Protein AF-A0A9D8G2N0-F1 (afdb_monomer_lite)

Sequence (82 aa):
MCLFCWNADERKNIVLSEDCDGKLTPFMTFEELKTKIIEKWQHTKQTSHTVYKDAIIDPPSTELEWISTLGNNKIPFKVRLI

Structure (mmCIF, N/CA/C/O backbone):
data_AF-A0A9D8G2N0-F1
#
_entry.id   AF-A0A9D8G2N0-F1
#
loop_
_atom_site.group_PDB
_atom_site.id
_atom_site.type_symbol
_atom_site.label_atom_id
_atom_site.label_alt_id
_atom_site.label_comp_id
_atom_site.label_asym_id
_atom_site.label_entity_id
_atom_site.label_seq_id
_atom_site.pdbx_PDB_ins_code
_atom_site.Cartn_x
_atom_site.Cartn_y
_atom_site.Cartn_z
_atom_site.occupancy
_atom_site.B_iso_or_equiv
_atom_site.auth_seq_id
_atom_site.auth_comp_id
_atom_site.auth_asym_id
_atom_site.auth_atom_id
_atom_site.pdbx_PDB_model_num
ATOM 1 N N . MET A 1 1 ? 6.266 14.302 -14.214 1.00 53.12 1 MET A N 1
ATOM 2 C CA . MET A 1 1 ? 6.265 13.059 -13.405 1.00 53.12 1 MET A CA 1
ATOM 3 C C . MET A 1 1 ? 4.847 12.797 -12.938 1.00 53.12 1 MET A C 1
ATOM 5 O O . MET A 1 1 ? 4.241 13.669 -12.330 1.00 53.12 1 MET A O 1
ATOM 9 N N . CYS A 1 2 ? 4.302 11.633 -13.266 1.00 62.38 2 CYS A N 1
ATOM 10 C CA . CYS A 1 2 ? 2.935 11.249 -12.931 1.00 62.38 2 CYS A CA 1
ATOM 11 C C . CYS A 1 2 ? 2.769 11.001 -11.417 1.00 62.38 2 CYS A C 1
ATOM 13 O O . CYS A 1 2 ? 3.352 10.072 -10.859 1.00 62.38 2 CYS A O 1
ATOM 15 N N . LEU A 1 3 ? 1.955 11.831 -10.753 1.00 62.41 3 LEU A N 1
ATOM 16 C CA . LEU A 1 3 ? 1.759 11.832 -9.291 1.00 62.41 3 LEU A CA 1
ATOM 17 C C . LEU A 1 3 ? 1.063 10.567 -8.749 1.00 62.41 3 LEU A C 1
ATOM 19 O O . LEU A 1 3 ? 1.220 10.232 -7.572 1.00 62.41 3 LEU A O 1
ATOM 23 N N . PHE A 1 4 ? 0.328 9.850 -9.605 1.00 70.19 4 PHE A N 1
ATOM 24 C CA . PHE A 1 4 ? -0.505 8.696 -9.236 1.00 70.19 4 PHE A CA 1
ATOM 25 C C . PHE A 1 4 ? -0.080 7.386 -9.896 1.00 70.19 4 PHE A C 1
ATOM 27 O O . PHE A 1 4 ? -0.761 6.377 -9.760 1.00 70.19 4 PHE A O 1
ATOM 34 N N . CYS A 1 5 ? 1.065 7.359 -10.575 1.00 74.88 5 CYS A N 1
ATOM 35 C CA . CYS A 1 5 ? 1.495 6.173 -11.314 1.00 74.88 5 CYS A CA 1
ATOM 36 C C . CYS A 1 5 ? 1.821 4.961 -10.439 1.00 74.88 5 CYS A C 1
ATOM 38 O O . CYS A 1 5 ? 1.852 3.837 -10.932 1.00 74.88 5 CYS A O 1
ATOM 40 N N . TRP A 1 6 ? 2.026 5.187 -9.143 1.00 81.88 6 TRP A N 1
ATOM 41 C CA . TRP A 1 6 ? 2.166 4.142 -8.138 1.00 81.88 6 TRP A CA 1
ATOM 42 C C . TRP A 1 6 ? 0.820 3.474 -7.800 1.00 81.88 6 TRP A C 1
ATOM 44 O O . TRP A 1 6 ? 0.808 2.299 -7.459 1.00 81.88 6 TRP A O 1
ATOM 54 N N . ASN A 1 7 ? -0.311 4.178 -7.914 1.00 81.06 7 ASN A N 1
ATOM 55 C CA . ASN A 1 7 ? -1.628 3.731 -7.455 1.00 81.06 7 ASN A CA 1
ATOM 56 C C . ASN A 1 7 ? -2.353 2.926 -8.545 1.00 81.06 7 ASN A C 1
ATOM 58 O O . ASN A 1 7 ? -2.961 3.491 -9.455 1.00 81.06 7 ASN A O 1
ATOM 62 N N . ALA A 1 8 ? -2.318 1.598 -8.447 1.00 79.12 8 ALA A N 1
ATOM 63 C CA . ALA A 1 8 ? -2.973 0.725 -9.416 1.00 79.12 8 ALA A CA 1
ATOM 64 C C . ALA A 1 8 ? -4.501 0.682 -9.260 1.00 79.12 8 ALA A C 1
ATOM 66 O O . ALA A 1 8 ? -5.191 0.412 -10.242 1.00 79.12 8 ALA A O 1
ATOM 67 N N . ASP A 1 9 ? -5.047 1.008 -8.081 1.00 73.25 9 ASP A N 1
ATOM 68 C CA . ASP A 1 9 ? -6.505 1.024 -7.880 1.00 73.25 9 ASP A CA 1
ATOM 69 C C . ASP A 1 9 ? -7.194 2.108 -8.725 1.00 73.25 9 ASP A C 1
ATOM 71 O O . ASP A 1 9 ? -8.314 1.924 -9.194 1.00 73.25 9 ASP A O 1
ATOM 75 N N . GLU A 1 10 ? -6.526 3.246 -8.933 1.00 65.88 10 GLU A N 1
ATOM 76 C CA . GLU A 1 10 ? -7.062 4.380 -9.702 1.00 65.88 10 GLU A CA 1
ATOM 77 C C . GLU A 1 10 ? -6.662 4.336 -11.181 1.00 65.88 10 GLU A C 1
ATOM 79 O O . GLU A 1 10 ? -7.242 5.032 -12.020 1.00 65.88 10 GLU A O 1
ATOM 84 N N . ARG A 1 11 ? -5.708 3.470 -11.546 1.00 52.81 11 ARG A N 1
ATOM 85 C CA . ARG A 1 11 ? -5.126 3.455 -12.891 1.00 52.81 11 ARG A CA 1
ATOM 86 C C . ARG A 1 11 ? -6.068 2.924 -13.974 1.00 52.81 11 ARG A C 1
ATOM 88 O O . ARG A 1 11 ? -5.766 3.114 -15.145 1.00 52.81 11 ARG A O 1
ATOM 95 N N . LYS A 1 12 ? -7.257 2.391 -13.648 1.00 47.12 12 LYS A N 1
ATOM 96 C CA . LYS A 1 12 ? -8.284 2.118 -14.678 1.00 47.12 12 LYS A CA 1
ATOM 97 C C . LYS A 1 12 ? -8.694 3.368 -15.478 1.00 47.12 12 LYS A C 1
ATOM 99 O O . LYS A 1 12 ? -9.169 3.202 -16.593 1.00 47.12 12 LYS A O 1
ATOM 104 N N . ASN A 1 13 ? -8.446 4.582 -14.969 1.00 43.12 13 ASN A N 1
ATOM 105 C CA . ASN A 1 13 ? -8.761 5.839 -15.664 1.00 43.12 13 ASN A CA 1
ATOM 106 C C . ASN A 1 13 ? -7.539 6.642 -16.166 1.00 43.12 13 ASN A C 1
ATOM 108 O O . ASN A 1 13 ? -7.734 7.662 -16.816 1.00 43.12 13 ASN A O 1
ATOM 112 N N . ILE A 1 14 ? -6.295 6.214 -15.897 1.00 44.28 14 ILE A N 1
ATOM 113 C CA . ILE A 1 14 ? -5.066 6.994 -16.208 1.00 44.28 14 ILE A CA 1
ATOM 114 C C . ILE A 1 14 ? -4.175 6.307 -17.266 1.00 44.28 14 ILE A C 1
ATOM 116 O O . ILE A 1 14 ? -3.268 6.921 -17.814 1.00 44.28 14 ILE A O 1
ATOM 120 N N . VAL A 1 15 ? -4.452 5.052 -17.648 1.00 41.22 15 V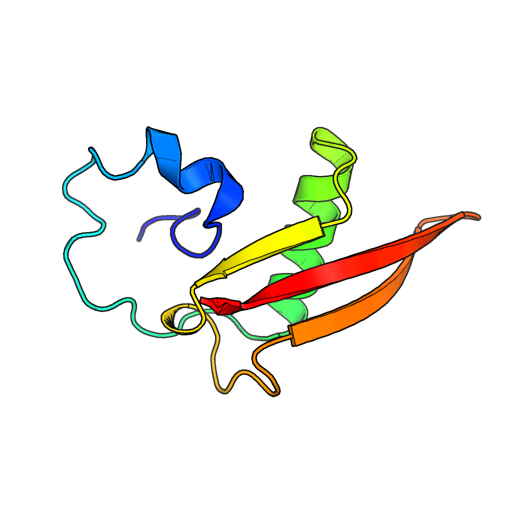AL A N 1
ATOM 121 C CA . VAL A 1 15 ? -3.705 4.352 -18.726 1.00 41.22 15 VAL A CA 1
ATOM 122 C C . VAL A 1 15 ? -3.970 4.944 -20.128 1.00 41.22 15 VAL A C 1
ATOM 124 O O . VAL A 1 15 ? -3.343 4.530 -21.091 1.00 41.22 15 VAL A O 1
ATOM 127 N N . LEU A 1 16 ? -4.843 5.950 -20.260 1.00 42.53 16 LEU A N 1
ATOM 128 C CA . LEU A 1 16 ? -5.048 6.687 -21.516 1.00 42.53 16 LEU A CA 1
ATOM 129 C C . LEU A 1 16 ? -4.242 7.994 -21.620 1.00 42.53 16 LEU A C 1
ATOM 131 O O . LEU A 1 16 ? -4.316 8.648 -22.655 1.00 42.53 16 LEU A O 1
ATOM 135 N N . SER A 1 17 ? -3.490 8.398 -20.589 1.00 39.34 17 SER A N 1
ATOM 136 C CA . SER A 1 17 ? -2.588 9.554 -20.691 1.00 39.34 17 SER A CA 1
ATOM 137 C C . SER A 1 17 ? -1.162 9.087 -20.980 1.00 39.34 17 SER A C 1
ATOM 139 O O . SER A 1 17 ? -0.565 8.390 -20.157 1.00 39.34 17 SER A O 1
ATOM 141 N N . GLU A 1 18 ? -0.640 9.512 -22.128 1.00 47.50 18 GLU A N 1
ATOM 142 C CA . GLU A 1 18 ? 0.648 9.206 -22.783 1.00 47.50 18 GLU A CA 1
ATOM 143 C C . GLU A 1 18 ? 1.929 9.347 -21.916 1.00 47.50 18 GLU A C 1
ATOM 145 O O . GLU A 1 18 ? 3.026 9.059 -22.381 1.00 47.50 18 GLU A O 1
ATOM 150 N N . ASP A 1 19 ? 1.828 9.723 -20.637 1.00 47.97 19 ASP A N 1
ATOM 151 C CA . ASP A 1 19 ? 2.960 9.936 -19.718 1.00 47.97 19 ASP A CA 1
ATOM 152 C C . ASP A 1 19 ? 3.358 8.702 -18.881 1.00 47.97 19 ASP A C 1
ATOM 154 O O . ASP A 1 19 ? 4.261 8.776 -18.041 1.00 47.97 19 ASP A O 1
ATOM 158 N N . CYS A 1 20 ? 2.684 7.560 -19.059 1.00 53.03 20 CYS A N 1
ATOM 159 C CA . CYS A 1 20 ? 2.921 6.350 -18.259 1.00 53.03 20 CYS A CA 1
ATOM 160 C C . CYS A 1 20 ? 3.499 5.165 -19.055 1.00 53.03 20 CYS A C 1
ATOM 162 O O . CYS A 1 20 ? 3.472 4.043 -18.546 1.00 53.03 20 CYS A O 1
ATOM 164 N N . ASP A 1 21 ? 3.981 5.405 -20.280 1.00 46.72 21 ASP A N 1
ATOM 165 C CA . ASP A 1 21 ? 4.460 4.378 -21.227 1.00 46.72 21 ASP A CA 1
ATOM 166 C C . ASP A 1 21 ? 5.939 3.974 -21.040 1.00 46.72 21 ASP A C 1
ATOM 168 O O . ASP A 1 21 ? 6.489 3.153 -21.774 1.00 46.72 21 ASP A O 1
ATOM 172 N N . GLY A 1 22 ? 6.610 4.526 -20.028 1.00 52.88 22 GLY A N 1
ATOM 173 C CA . GLY A 1 22 ? 7.959 4.128 -19.628 1.00 52.88 22 GLY A CA 1
ATOM 174 C C . GLY A 1 22 ? 7.945 3.149 -18.456 1.00 52.88 22 GLY A C 1
ATOM 175 O O . GLY A 1 22 ? 7.060 3.206 -17.600 1.00 52.88 22 GLY A O 1
ATOM 176 N N . LYS A 1 23 ? 8.970 2.283 -18.367 1.00 56.88 23 LYS A N 1
ATOM 177 C CA . LYS A 1 23 ? 9.290 1.569 -17.119 1.00 56.88 23 LYS A CA 1
ATOM 178 C C . LYS A 1 23 ? 9.294 2.593 -15.986 1.00 56.88 23 LYS A C 1
ATOM 180 O O . LYS A 1 23 ? 10.084 3.537 -16.032 1.00 56.88 23 LYS A O 1
ATOM 185 N N . LEU A 1 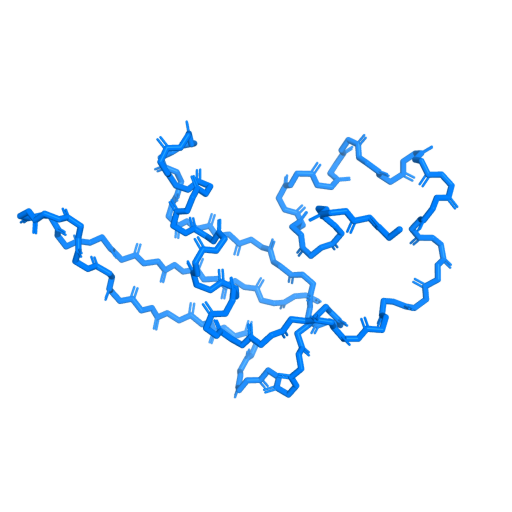24 ? 8.406 2.423 -15.009 1.00 65.38 24 LEU A N 1
ATOM 186 C CA . LEU A 1 24 ? 8.404 3.266 -13.822 1.00 65.38 24 LEU A CA 1
ATOM 187 C C . LEU A 1 24 ? 9.779 3.130 -13.170 1.00 65.38 24 LEU A C 1
ATOM 189 O O . LEU A 1 24 ? 10.19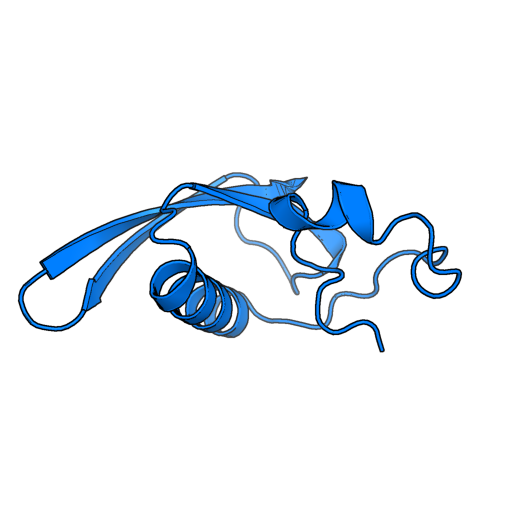3 2.036 -12.801 1.00 65.38 24 LEU A O 1
ATOM 193 N N . THR A 1 25 ? 10.520 4.231 -13.105 1.00 68.19 25 THR A N 1
ATOM 194 C CA . THR A 1 25 ? 11.715 4.296 -12.271 1.00 68.19 25 THR A CA 1
ATOM 195 C C . THR A 1 25 ? 11.252 4.428 -10.827 1.00 68.19 25 THR A C 1
ATOM 197 O O . THR A 1 25 ? 10.477 5.353 -10.568 1.00 68.19 25 THR A O 1
ATOM 200 N N . PRO A 1 26 ? 11.718 3.579 -9.897 1.00 79.12 26 PRO A N 1
ATOM 201 C CA . PRO A 1 26 ? 11.399 3.718 -8.485 1.00 79.12 26 PRO A CA 1
ATOM 202 C C . PRO A 1 26 ? 11.675 5.136 -7.994 1.00 79.12 26 PRO A C 1
ATOM 204 O O . PRO A 1 26 ? 12.753 5.680 -8.230 1.00 79.12 26 PRO A O 1
ATOM 207 N N . PHE A 1 27 ? 10.690 5.748 -7.344 1.00 83.06 27 PHE A N 1
ATOM 208 C CA . PHE A 1 27 ? 10.764 7.152 -6.935 1.00 83.06 27 PHE A CA 1
ATOM 209 C C . PHE A 1 27 ? 10.234 7.406 -5.524 1.00 83.06 27 PHE A C 1
ATOM 211 O O . PHE A 1 27 ? 10.296 8.541 -5.062 1.00 83.06 27 PHE A O 1
ATOM 218 N N . MET A 1 28 ? 9.696 6.386 -4.850 1.00 85.94 28 MET A N 1
ATOM 219 C CA . MET A 1 28 ? 9.184 6.504 -3.486 1.00 85.94 28 MET A CA 1
ATOM 220 C C . MET A 1 28 ? 9.710 5.401 -2.579 1.00 85.94 28 MET A C 1
ATOM 222 O O . MET A 1 28 ? 9.837 4.246 -2.973 1.00 85.94 28 MET A O 1
ATOM 226 N N . THR A 1 29 ? 9.973 5.751 -1.332 1.00 89.12 29 THR A N 1
ATOM 227 C CA . THR A 1 29 ? 10.290 4.815 -0.255 1.00 89.12 29 THR A CA 1
ATOM 228 C C . THR A 1 29 ? 9.022 4.181 0.326 1.00 89.12 29 THR A C 1
ATOM 230 O O . THR A 1 29 ? 7.897 4.635 0.098 1.00 89.12 29 THR A O 1
ATOM 233 N N . PHE A 1 30 ? 9.190 3.135 1.137 1.00 86.81 30 PHE A N 1
ATOM 234 C CA . PHE A 1 30 ? 8.065 2.497 1.822 1.00 86.81 30 PHE A CA 1
ATOM 235 C C . PHE A 1 30 ? 7.344 3.435 2.811 1.00 86.81 30 PHE A C 1
ATOM 237 O O . PHE A 1 30 ? 6.120 3.385 2.923 1.00 86.81 30 PHE A O 1
ATOM 244 N N . GLU A 1 31 ? 8.061 4.331 3.493 1.00 88.88 31 GLU A N 1
ATOM 245 C CA . GLU A 1 31 ? 7.443 5.303 4.409 1.00 88.88 31 GLU A CA 1
ATOM 246 C C . GLU A 1 31 ? 6.613 6.359 3.655 1.00 88.88 31 GLU A C 1
ATOM 248 O O . GLU A 1 31 ? 5.508 6.721 4.077 1.00 88.88 31 GLU A O 1
ATOM 253 N N . GLU A 1 32 ? 7.085 6.795 2.485 1.00 90.12 32 GLU A N 1
ATOM 254 C CA . GLU A 1 32 ? 6.317 7.678 1.601 1.00 90.12 32 GLU A CA 1
ATOM 255 C C . GLU A 1 32 ? 5.061 6.988 1.065 1.00 90.12 32 GLU A C 1
ATOM 257 O O . GLU A 1 32 ? 3.992 7.602 1.018 1.00 90.12 32 GLU A O 1
ATOM 262 N N . LEU A 1 33 ? 5.155 5.698 0.722 1.00 89.50 33 LEU A N 1
ATOM 263 C CA . LEU A 1 33 ? 3.994 4.903 0.335 1.00 89.50 33 LEU A CA 1
ATOM 264 C C . LEU A 1 33 ? 2.952 4.852 1.459 1.00 89.50 33 LEU A C 1
ATOM 266 O O . LEU A 1 33 ? 1.777 5.113 1.206 1.00 89.50 33 LEU A O 1
ATOM 270 N N . LYS A 1 34 ? 3.358 4.558 2.702 1.00 90.12 34 LYS A N 1
ATOM 271 C CA . LYS A 1 34 ? 2.436 4.535 3.852 1.00 90.12 34 LYS A CA 1
ATOM 272 C C . LYS A 1 34 ? 1.710 5.865 4.020 1.00 90.12 34 LYS A C 1
ATOM 274 O O . LYS A 1 34 ? 0.498 5.870 4.227 1.00 90.12 34 LYS A O 1
ATOM 279 N N . THR A 1 35 ? 2.435 6.975 3.899 1.00 90.75 35 THR A N 1
ATOM 280 C CA . THR A 1 35 ? 1.870 8.328 4.011 1.00 90.75 35 THR A CA 1
ATOM 281 C C . THR A 1 35 ? 0.802 8.560 2.944 1.00 90.75 35 THR A C 1
ATOM 283 O O . THR A 1 35 ? -0.330 8.912 3.269 1.00 90.75 35 THR A O 1
ATOM 286 N N . LYS A 1 36 ? 1.111 8.243 1.683 1.00 89.12 36 LYS A N 1
ATOM 287 C CA . LYS A 1 36 ? 0.163 8.376 0.567 1.00 89.12 36 LYS A CA 1
ATOM 288 C C . LYS A 1 36 ? -1.062 7.472 0.702 1.00 89.12 36 LYS A C 1
ATOM 290 O O . LYS A 1 36 ? -2.169 7.869 0.349 1.00 89.12 36 LYS A O 1
ATOM 295 N N . ILE A 1 37 ? -0.888 6.258 1.222 1.00 90.19 37 ILE A N 1
ATOM 296 C CA . ILE A 1 37 ? -1.989 5.325 1.499 1.00 90.19 37 ILE A CA 1
ATOM 297 C C . ILE A 1 37 ? -2.903 5.871 2.603 1.00 90.19 37 ILE A C 1
ATOM 299 O O . ILE A 1 37 ? -4.124 5.797 2.480 1.00 90.19 37 ILE A O 1
ATOM 303 N N . ILE A 1 38 ? -2.338 6.476 3.651 1.00 89.88 38 ILE A N 1
ATOM 304 C CA . ILE A 1 38 ? -3.112 7.129 4.714 1.00 89.88 38 ILE A CA 1
ATOM 305 C C . ILE A 1 38 ? -3.910 8.314 4.159 1.00 89.88 38 ILE A C 1
ATOM 307 O O . ILE A 1 38 ? -5.104 8.418 4.440 1.00 89.88 38 ILE A O 1
ATOM 311 N N . GLU A 1 39 ? -3.287 9.176 3.352 1.00 88.94 39 GLU A N 1
ATOM 312 C CA . GLU A 1 39 ? -3.971 10.285 2.671 1.00 88.94 39 GLU A CA 1
ATOM 313 C C . GLU A 1 39 ? -5.129 9.759 1.813 1.00 88.94 39 GLU A C 1
ATOM 315 O O . GLU A 1 39 ? -6.275 10.188 1.959 1.00 88.94 39 GLU A O 1
ATOM 320 N N . LYS A 1 40 ? -4.874 8.735 0.991 1.00 85.94 40 LYS A N 1
ATOM 321 C CA . LYS A 1 40 ? -5.904 8.087 0.173 1.00 85.94 40 LYS A CA 1
ATOM 322 C C . LYS A 1 40 ? -7.042 7.520 1.019 1.00 85.94 40 LYS A C 1
ATOM 324 O O . LYS A 1 40 ? -8.212 7.676 0.659 1.00 85.94 40 LYS A O 1
ATOM 329 N N . TRP A 1 41 ? -6.740 6.881 2.146 1.00 89.25 41 TRP A N 1
ATOM 330 C CA . TRP A 1 41 ? -7.750 6.368 3.068 1.00 89.25 41 TRP A CA 1
ATOM 331 C C . TRP A 1 41 ? -8.615 7.483 3.656 1.00 89.25 41 TRP A C 1
ATOM 333 O O . TRP A 1 41 ? -9.821 7.294 3.806 1.00 89.25 41 TRP A O 1
ATOM 343 N N . GLN A 1 42 ? -8.061 8.663 3.945 1.00 87.38 42 GLN A N 1
ATOM 344 C CA . GLN A 1 42 ? -8.859 9.777 4.464 1.00 87.38 42 GLN A CA 1
ATOM 345 C C . GLN A 1 42 ? -9.994 10.162 3.505 1.00 87.38 42 GLN A C 1
ATOM 347 O O . GLN A 1 42 ? -11.098 10.441 3.985 1.00 87.38 42 GLN A O 1
ATOM 352 N N . HIS A 1 43 ? -9.753 10.075 2.193 1.00 85.50 43 HIS A N 1
ATOM 353 C CA . HIS A 1 43 ? -10.724 10.387 1.142 1.00 85.50 43 HIS A CA 1
ATOM 354 C C . HIS A 1 43 ? -11.618 9.204 0.745 1.00 85.50 43 HIS A C 1
ATOM 356 O O . HIS A 1 43 ? -12.825 9.366 0.596 1.00 85.50 43 HIS A O 1
ATOM 36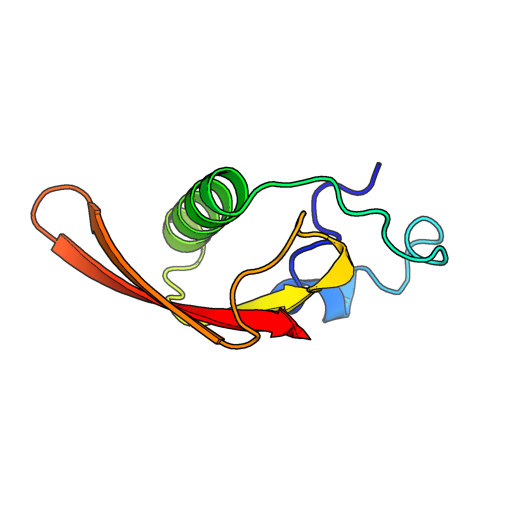2 N N . THR A 1 44 ? -11.043 8.012 0.582 1.00 85.12 44 THR A N 1
ATOM 363 C CA . THR A 1 44 ? -11.742 6.839 0.018 1.00 85.12 44 THR A CA 1
ATOM 364 C C . THR A 1 44 ? -12.313 5.895 1.072 1.00 85.12 44 THR A C 1
ATOM 366 O O . THR A 1 44 ? -13.173 5.075 0.760 1.00 85.12 44 THR A O 1
ATOM 369 N N . LYS A 1 45 ? -11.807 5.969 2.312 1.00 85.81 45 LYS A N 1
ATOM 370 C CA . LYS A 1 45 ? -12.031 4.999 3.400 1.00 85.81 45 LYS A CA 1
ATOM 371 C C . LYS A 1 45 ? -11.663 3.551 3.044 1.00 85.81 45 LYS A C 1
ATOM 373 O O . LYS A 1 45 ? -12.025 2.633 3.776 1.00 85.81 45 LYS A O 1
ATOM 378 N N . GLN A 1 46 ? -10.912 3.337 1.962 1.00 85.75 46 GLN A N 1
ATOM 379 C CA . GLN A 1 46 ? -10.416 2.023 1.561 1.00 85.75 46 GLN A CA 1
ATOM 380 C C . GLN A 1 46 ? -9.168 1.658 2.359 1.00 85.75 46 GLN A C 1
ATOM 382 O O . GLN A 1 46 ? -8.294 2.491 2.567 1.00 85.75 46 GLN A O 1
ATOM 387 N N . THR A 1 47 ? -9.093 0.408 2.799 1.00 88.00 47 THR A N 1
ATOM 388 C CA . THR A 1 47 ? -7.952 -0.137 3.550 1.00 88.00 47 THR A CA 1
ATOM 389 C C . THR A 1 47 ? -7.114 -1.119 2.739 1.00 88.00 47 THR A C 1
ATOM 391 O O . THR A 1 47 ? -6.015 -1.480 3.152 1.00 88.00 47 THR A O 1
ATOM 394 N N . SER A 1 48 ? -7.640 -1.571 1.600 1.00 89.50 48 SER A N 1
ATOM 395 C CA . SER A 1 48 ? -6.963 -2.472 0.673 1.00 89.50 48 SER A CA 1
ATOM 396 C C . SER A 1 48 ? -6.570 -1.709 -0.580 1.00 89.50 48 SER A C 1
ATOM 398 O O . SER A 1 48 ? -7.429 -1.064 -1.182 1.00 89.50 48 SER A O 1
ATOM 400 N N . HIS A 1 49 ? -5.300 -1.799 -0.966 1.00 88.56 49 HIS A N 1
ATOM 401 C CA . HIS A 1 49 ? -4.769 -1.080 -2.117 1.00 88.56 49 HIS A CA 1
ATOM 402 C C . HIS A 1 49 ? -3.864 -1.935 -2.989 1.00 88.56 49 HIS A C 1
ATOM 404 O O . HIS A 1 49 ? -3.136 -2.802 -2.507 1.00 88.56 49 HIS A O 1
ATOM 410 N N . THR A 1 50 ? -3.871 -1.637 -4.278 1.00 87.50 50 THR A N 1
ATOM 411 C CA . THR A 1 50 ? -2.968 -2.216 -5.267 1.00 87.50 50 THR A CA 1
ATOM 412 C C . THR A 1 50 ? -1.994 -1.144 -5.730 1.00 87.50 50 THR A C 1
ATOM 414 O O . THR A 1 50 ? -2.398 -0.035 -6.089 1.00 87.50 50 THR A O 1
ATOM 417 N N . VAL A 1 51 ? -0.703 -1.458 -5.715 1.00 86.38 51 VAL A N 1
ATOM 418 C CA . VAL A 1 51 ? 0.381 -0.509 -5.991 1.00 86.38 51 VAL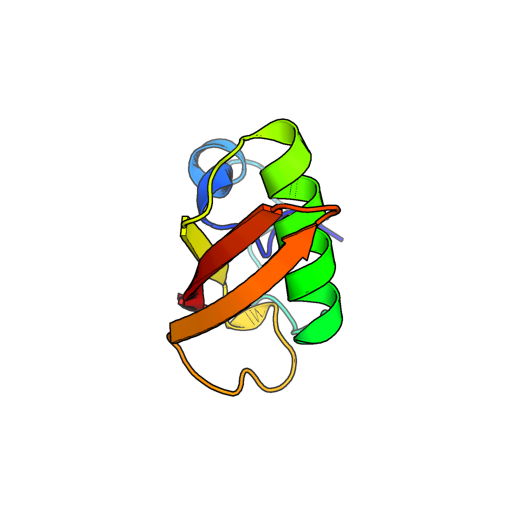 A CA 1
ATOM 419 C C . VAL A 1 51 ? 1.375 -1.134 -6.963 1.00 86.38 51 VAL A C 1
ATOM 421 O O . VAL A 1 51 ? 1.621 -2.331 -6.903 1.00 86.38 51 VAL A O 1
ATOM 424 N N . TYR A 1 52 ? 1.959 -0.352 -7.866 1.00 85.44 52 TYR A N 1
ATOM 425 C CA . TYR A 1 52 ? 3.027 -0.854 -8.735 1.00 85.44 52 TYR A CA 1
ATOM 426 C C . TYR A 1 52 ? 4.331 -0.981 -7.956 1.00 85.44 52 TYR A C 1
ATOM 428 O O . TYR A 1 52 ? 4.825 0.011 -7.415 1.00 85.44 52 TYR A O 1
ATOM 436 N N . LYS A 1 53 ? 4.916 -2.181 -7.935 1.00 83.81 53 LYS A N 1
ATOM 437 C CA . LYS A 1 53 ? 6.192 -2.422 -7.243 1.00 83.81 53 LYS A CA 1
ATOM 438 C C . LYS A 1 53 ? 7.321 -1.558 -7.807 1.00 83.81 53 LYS A C 1
ATOM 440 O O . LYS A 1 53 ? 8.159 -1.089 -7.050 1.00 83.81 53 LYS A O 1
ATOM 445 N N . ASP A 1 54 ? 7.280 -1.288 -9.112 1.00 83.44 54 ASP A N 1
ATOM 446 C CA . ASP A 1 54 ? 8.295 -0.521 -9.843 1.00 83.44 54 ASP A CA 1
ATOM 447 C C . ASP A 1 54 ? 8.310 0.970 -9.456 1.00 83.44 54 ASP A C 1
ATOM 449 O O . ASP A 1 54 ? 9.232 1.696 -9.807 1.00 83.44 54 ASP A O 1
ATOM 453 N N . ALA A 1 55 ? 7.303 1.451 -8.717 1.00 82.94 55 ALA A N 1
ATOM 454 C CA . ALA A 1 55 ? 7.320 2.797 -8.150 1.00 82.94 55 ALA A CA 1
ATOM 455 C C . ALA A 1 55 ? 8.103 2.875 -6.825 1.00 82.94 55 ALA A C 1
ATOM 457 O O . ALA A 1 55 ? 8.524 3.967 -6.438 1.00 82.94 55 ALA A O 1
ATOM 458 N N . ILE A 1 56 ? 8.307 1.745 -6.139 1.00 85.44 56 ILE A N 1
ATOM 459 C CA . ILE A 1 56 ? 8.864 1.681 -4.785 1.00 85.44 56 ILE A CA 1
ATOM 460 C C . ILE A 1 56 ? 10.350 1.327 -4.848 1.00 85.44 56 ILE A C 1
ATOM 462 O O . ILE A 1 56 ? 10.749 0.385 -5.526 1.00 85.44 56 ILE A O 1
ATOM 466 N N . ILE A 1 57 ? 11.171 2.080 -4.123 1.00 85.25 57 ILE A N 1
ATOM 467 C CA . ILE A 1 57 ? 12.598 1.809 -3.945 1.00 85.25 57 ILE A CA 1
ATOM 468 C C . ILE A 1 57 ? 12.734 0.624 -2.984 1.00 85.25 57 ILE A C 1
ATOM 470 O O . ILE A 1 57 ? 12.261 0.708 -1.851 1.00 85.25 57 ILE A O 1
ATOM 474 N N . ASP A 1 58 ? 13.355 -0.461 -3.455 1.00 85.06 58 ASP A N 1
ATOM 475 C CA . ASP A 1 58 ? 13.611 -1.700 -2.705 1.00 85.06 58 ASP A CA 1
ATOM 476 C C . ASP A 1 58 ? 12.400 -2.194 -1.884 1.00 85.06 58 ASP A C 1
ATOM 478 O O . ASP A 1 58 ? 12.434 -2.212 -0.648 1.00 85.06 58 ASP A O 1
ATOM 482 N N . PRO A 1 59 ? 11.291 -2.589 -2.542 1.00 82.88 59 PRO A N 1
ATOM 483 C CA . PRO A 1 59 ? 10.104 -3.047 -1.838 1.00 82.88 59 PRO A CA 1
ATOM 484 C C . PRO A 1 59 ? 10.426 -4.310 -1.016 1.00 82.88 59 PRO A C 1
ATOM 486 O O . PRO A 1 59 ? 10.931 -5.288 -1.569 1.00 82.88 59 PRO A O 1
ATOM 489 N N . PRO A 1 60 ? 10.098 -4.342 0.288 1.00 80.19 60 PRO A N 1
ATOM 490 C CA . PRO A 1 60 ? 10.503 -5.442 1.165 1.00 80.19 60 PRO A CA 1
ATOM 491 C C . PRO A 1 60 ? 9.719 -6.741 0.918 1.00 80.19 60 PRO A C 1
ATOM 493 O O . PRO A 1 60 ? 10.170 -7.816 1.303 1.00 80.19 60 PRO A O 1
ATOM 496 N N . SER A 1 61 ? 8.531 -6.653 0.315 1.00 87.38 61 SER A N 1
ATOM 497 C CA . SER A 1 61 ? 7.654 -7.786 0.003 1.00 87.38 61 SER A CA 1
ATOM 498 C C . SER A 1 61 ? 6.624 -7.380 -1.052 1.00 87.38 61 SER A C 1
ATOM 500 O O . SER A 1 61 ? 6.301 -6.200 -1.184 1.00 87.38 61 SER A O 1
ATOM 502 N N . THR A 1 62 ? 6.073 -8.354 -1.779 1.00 86.75 62 THR A N 1
ATOM 503 C CA . THR A 1 62 ? 4.950 -8.158 -2.713 1.00 86.75 62 THR A CA 1
ATOM 504 C C . THR A 1 62 ? 3.614 -7.935 -2.010 1.00 86.75 62 THR A C 1
ATOM 506 O O . THR A 1 62 ? 2.672 -7.435 -2.617 1.00 86.75 62 THR A O 1
ATOM 509 N N . GLU A 1 63 ? 3.513 -8.310 -0.739 1.00 89.31 63 GLU A N 1
ATOM 510 C CA . GLU A 1 63 ? 2.356 -8.041 0.109 1.00 89.31 63 GLU A CA 1
ATOM 511 C C . GLU A 1 63 ? 2.826 -7.325 1.369 1.00 89.31 63 GLU A C 1
ATOM 513 O O . GLU A 1 63 ? 3.763 -7.764 2.041 1.00 89.31 63 GLU A O 1
ATOM 518 N N . LEU A 1 64 ? 2.189 -6.196 1.659 1.00 88.94 64 LEU A N 1
ATOM 519 C CA . LEU A 1 64 ? 2.538 -5.308 2.755 1.00 88.94 64 LEU A CA 1
ATOM 520 C C . LEU A 1 64 ? 1.302 -5.124 3.622 1.00 88.94 64 LEU A C 1
ATOM 522 O O . LEU A 1 64 ? 0.256 -4.683 3.148 1.00 88.94 64 LEU A O 1
ATOM 526 N N . GLU A 1 65 ? 1.429 -5.448 4.900 1.00 91.44 65 GLU A N 1
ATOM 527 C CA . GLU A 1 65 ? 0.350 -5.309 5.869 1.00 91.44 65 GLU A CA 1
ATOM 528 C C . GLU A 1 65 ? 0.873 -4.567 7.092 1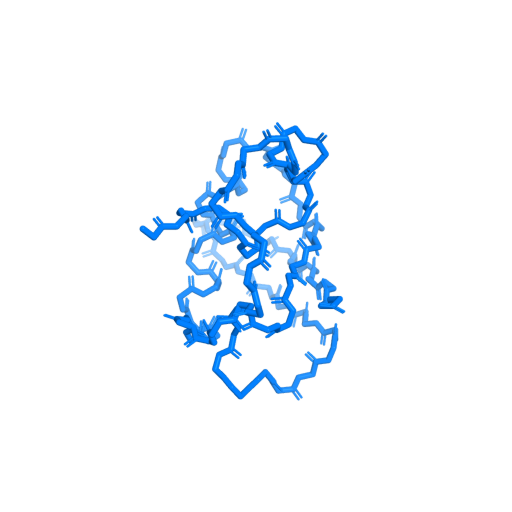.00 91.44 65 GLU A C 1
ATOM 530 O O . GLU A 1 65 ? 1.931 -4.888 7.636 1.00 91.44 65 GLU A O 1
ATOM 535 N N . TRP A 1 66 ? 0.149 -3.536 7.514 1.00 92.75 66 TRP A N 1
ATOM 536 C CA . TRP A 1 66 ? 0.472 -2.802 8.731 1.00 92.75 66 TRP A CA 1
ATOM 537 C C . TRP A 1 66 ? -0.789 -2.226 9.359 1.00 92.75 66 TRP A C 1
ATOM 539 O O . TRP A 1 66 ? -1.802 -2.025 8.697 1.00 92.75 66 TRP A O 1
ATOM 549 N N . ILE A 1 67 ? -0.729 -1.934 10.655 1.00 91.50 67 ILE A N 1
ATOM 550 C CA . ILE A 1 67 ? -1.802 -1.235 11.361 1.00 91.50 67 ILE A CA 1
ATOM 551 C C . ILE A 1 67 ? -1.334 0.192 11.611 1.00 91.50 67 ILE A C 1
ATOM 553 O O . ILE A 1 67 ? -0.303 0.399 12.248 1.00 91.50 67 ILE A O 1
ATOM 557 N N . SER A 1 68 ? -2.093 1.171 11.125 1.00 89.19 68 SER A N 1
ATOM 558 C CA . SER A 1 68 ? -1.862 2.577 11.455 1.00 89.19 68 SER A CA 1
ATOM 559 C C . SER A 1 68 ? -2.811 3.021 12.561 1.00 89.19 68 SER A C 1
ATOM 561 O O . SER A 1 68 ? -3.989 2.652 12.568 1.00 89.19 68 SER A O 1
ATOM 563 N N . THR A 1 69 ? -2.302 3.819 13.496 1.00 86.44 69 THR A N 1
ATOM 564 C CA . THR A 1 69 ? -3.122 4.444 14.540 1.00 86.44 69 THR A CA 1
ATOM 565 C C . THR A 1 69 ? -3.431 5.874 14.115 1.00 86.44 69 THR A C 1
ATOM 567 O O . THR A 1 69 ? -2.532 6.709 14.062 1.00 86.44 69 THR A O 1
ATOM 570 N N . LEU A 1 70 ? -4.695 6.156 13.794 1.00 82.25 70 LEU A N 1
ATOM 571 C CA . LEU A 1 70 ? -5.163 7.489 13.409 1.00 82.25 70 LEU A CA 1
ATOM 572 C C . LEU A 1 70 ? -6.172 7.967 14.457 1.00 82.25 70 LEU A C 1
ATOM 574 O O . LEU A 1 70 ? -7.329 7.537 14.483 1.00 82.25 70 LEU A O 1
ATOM 578 N N . GLY A 1 71 ? -5.704 8.822 15.369 1.00 81.81 71 GLY A N 1
ATOM 579 C CA . GLY A 1 71 ? -6.450 9.184 16.574 1.00 81.81 71 GLY A CA 1
ATOM 580 C C . GLY A 1 71 ? -6.649 7.967 17.482 1.00 81.81 71 GLY A C 1
ATOM 581 O O . GLY A 1 71 ? -5.687 7.281 17.814 1.00 81.81 71 GLY A O 1
ATOM 582 N N . ASN A 1 72 ? -7.900 7.670 17.843 1.00 84.56 72 ASN A N 1
ATOM 583 C CA . ASN A 1 72 ? -8.247 6.505 18.672 1.00 84.56 72 ASN A CA 1
ATOM 584 C C . ASN A 1 72 ? -8.511 5.223 17.861 1.00 84.56 72 ASN A C 1
ATOM 586 O O . ASN A 1 72 ? -8.777 4.172 18.444 1.00 84.56 72 ASN A O 1
ATOM 590 N N . ASN A 1 73 ? -8.453 5.289 16.527 1.00 84.44 73 ASN A N 1
ATOM 591 C CA . ASN A 1 73 ? -8.785 4.164 15.661 1.00 84.44 73 ASN A CA 1
ATOM 592 C C . ASN A 1 73 ? -7.524 3.434 15.197 1.00 84.44 73 ASN A C 1
ATOM 594 O O . ASN A 1 73 ? -6.573 4.051 14.714 1.00 84.44 73 ASN A O 1
ATOM 598 N N . LYS A 1 74 ? -7.551 2.102 15.295 1.00 89.38 74 LYS A N 1
ATOM 599 C CA . LYS A 1 74 ? -6.558 1.213 14.685 1.00 89.38 74 LYS A CA 1
ATOM 600 C C . LYS A 1 74 ? -7.092 0.748 13.341 1.00 89.38 74 LYS A C 1
ATOM 602 O O . LYS A 1 74 ? -8.116 0.071 13.292 1.00 89.38 74 LYS A O 1
ATOM 607 N N . ILE A 1 75 ? -6.412 1.121 12.265 1.00 89.75 75 ILE A N 1
ATOM 608 C CA . ILE A 1 75 ? -6.848 0.823 10.903 1.00 89.75 75 ILE A CA 1
ATOM 609 C C . ILE A 1 75 ? -5.830 -0.128 10.273 1.00 89.75 75 ILE A C 1
ATOM 611 O O . ILE A 1 75 ? -4.671 0.262 10.102 1.00 89.75 75 ILE A O 1
ATOM 615 N N . PRO A 1 76 ? -6.226 -1.374 9.962 1.00 92.69 76 PRO A N 1
ATOM 616 C CA . PRO A 1 76 ? -5.371 -2.294 9.232 1.00 92.69 76 PRO A CA 1
ATOM 617 C C . PRO A 1 76 ? -5.328 -1.884 7.760 1.00 92.69 76 PRO A C 1
ATOM 619 O O . PRO A 1 76 ? -6.372 -1.713 7.137 1.00 92.69 76 PRO A O 1
ATOM 622 N N . PHE A 1 77 ? -4.127 -1.746 7.212 1.00 91.81 77 PHE A N 1
ATOM 623 C CA . PHE A 1 77 ? -3.868 -1.516 5.798 1.00 91.81 77 PHE A CA 1
ATOM 624 C C . PHE A 1 77 ? -3.285 -2.770 5.165 1.00 91.81 77 PHE A C 1
ATOM 626 O O . PHE A 1 77 ? -2.384 -3.393 5.727 1.00 91.81 77 PHE A O 1
ATOM 633 N N . LYS A 1 78 ? -3.791 -3.105 3.979 1.00 92.00 78 LYS A N 1
ATOM 634 C CA . LYS A 1 78 ? -3.302 -4.197 3.142 1.00 92.00 78 LYS A CA 1
ATOM 635 C C . LYS A 1 78 ? -2.940 -3.641 1.775 1.00 92.00 78 LYS A C 1
ATOM 637 O O . LYS A 1 78 ? -3.792 -3.093 1.080 1.00 92.00 78 LYS A O 1
ATOM 642 N N . VAL A 1 79 ? -1.685 -3.784 1.379 1.00 90.75 79 VAL A N 1
ATOM 643 C CA . VAL A 1 79 ? -1.189 -3.322 0.086 1.00 90.75 79 VAL A CA 1
ATOM 644 C C . VAL A 1 79 ? -0.599 -4.488 -0.683 1.00 90.75 79 VAL A C 1
ATOM 646 O O . VAL A 1 79 ? 0.290 -5.185 -0.198 1.00 90.75 79 VAL A O 1
ATOM 649 N N . ARG A 1 80 ? -1.092 -4.689 -1.902 1.00 90.19 80 ARG A N 1
ATOM 650 C CA . ARG A 1 80 ? -0.567 -5.666 -2.850 1.00 90.19 80 ARG A CA 1
ATOM 651 C C . ARG A 1 80 ? 0.259 -4.949 -3.904 1.00 90.19 80 ARG A C 1
ATOM 653 O O . ARG A 1 80 ? -0.246 -4.047 -4.570 1.00 90.19 80 ARG A O 1
ATOM 660 N N . LEU A 1 81 ? 1.501 -5.377 -4.073 1.00 86.81 81 LEU A N 1
ATOM 661 C CA . LEU A 1 81 ? 2.371 -4.888 -5.125 1.00 86.81 81 LEU A CA 1
ATOM 662 C C . LEU A 1 81 ? 2.220 -5.742 -6.388 1.00 86.81 81 LEU A C 1
ATOM 664 O O . LEU A 1 81 ? 2.233 -6.973 -6.307 1.00 86.81 81 LEU A O 1
ATOM 668 N N . ILE A 1 82 ? 2.086 -5.087 -7.541 1.00 84.06 82 ILE A N 1
ATOM 669 C CA . ILE A 1 82 ? 2.026 -5.712 -8.873 1.00 84.06 82 ILE A CA 1
ATOM 670 C C . ILE A 1 82 ? 3.195 -5.273 -9.750 1.00 84.06 82 ILE A C 1
ATOM 672 O O . ILE A 1 82 ? 3.641 -4.111 -9.603 1.00 84.06 82 ILE A O 1
#

Secondary structure (DSSP, 8-state):
--TTTTBTTTGGGTTTSGGG-SPPPP-B-HHHHHHHHHHHHHHH---EEEE-GGGBSS-S-SEEEEEEEETTEEEEEEEEE-

Radius of gyration: 12.9 Å; chains: 1; bounding box: 26×21×42 Å

pLDDT: mean 78.39, std 15.48, range [39.34, 92.75]

Foldseek 3Di:
DDPCLFFPVPCVPVPPDPPNPDQQAADDEPVRVVVVLVVVCVPPVDQETETAPNNYDPDVDQWDWDWDDDPPDTGIHIYGYD